Protein 1VYF (pdb70)

Nearest PDB structures (foldseek):
  1vyg-assembly1_A  TM=1.004E+00  e=2.867E-21  Schistosoma mansoni
  7e25-assembly1_A  TM=9.557E-01  e=7.369E-14  Homo sapiens
  8wkh-assembly1_A  TM=9.764E-01  e=1.426E-13  Blomia tropicalis
  7nrw-assembly1_A  TM=9.590E-01  e=6.218E-13  Homo sapiens
  5bvt-assembly1_A  TM=9.496E-01  e=1.015E-11  Pygoscelis papua

Sequence (135 aa):
GSMSSFLGKWKLSESHNFDAVMSKLGVSWATRQIGNTVTPTVTFTMDGDKMTMLTESTFKNLSCTFKFGEEFDEKTSDGRNVKSVVEKNSESKLTQTQVDPKNTTVIVREVDGDTMKTTVTVGDVTAIRNYKRLS

CATH classification: 2.40.128.20

Solvent-accessible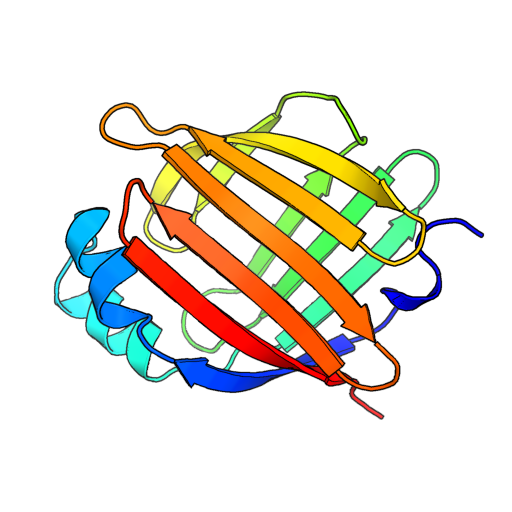 surface area: 7284 Å² total; per-residue (Å²): 108,48,0,66,39,0,69,33,102,0,96,16,50,105,59,126,72,44,52,39,0,8,54,89,20,60,20,64,167,68,32,37,65,60,21,71,97,32,73,12,24,6,22,3,61,43,94,68,107,71,0,32,25,59,32,67,25,135,74,79,103,60,74,21,62,8,70,50,46,78,108,33,130,31,132,10,52,45,37,47,109,7,96,1,35,2,87,93,83,46,89,39,67,2,24,6,38,14,47,12,137,180,37,58,4,45,15,33,25,62,11,115,50,100,54,1,92,6,30,12,34,1,71,138,29,56,0,66,20,36,17,129,81,75,168

Structure (mmCIF, N/CA/C/O backbone):
data_1VYF
#
_entry.id   1VYF
#
_cell.length_a   43.261
_cell.length_b   92.395
_cell.length_c   36.225
_cell.angle_alpha   90.00
_cell.angle_beta   90.00
_cell.angle_gamma   90.00
#
_symmetry.space_group_name_H-M   'P 21 21 2'
#
loop_
_entity.id
_entity.type
_entity.pdbx_description
1 polymer '14 KDA FATTY ACID BINDING PROTEIN'
2 non-polymer 'OLEIC ACID'
3 water water
#
loop_
_atom_site.group_PDB
_atom_site.id
_atom_site.type_symbol
_atom_site.label_atom_id
_atom_site.label_alt_id
_atom_site.label_comp_id
_atom_site.label_asym_id
_atom_site.label_entity_id
_atom_site.label_seq_id
_atom_site.pdbx_PDB_ins_code
_atom_site.Cartn_x
_atom_site.Cartn_y
_atom_site.Cartn_z
_atom_site.occupancy
_atom_site.B_iso_or_equiv
_atom_site.auth_seq_id
_atom_site.auth_comp_id
_atom_site.auth_asym_id
_atom_site.auth_atom_id
_atom_site.pdbx_PDB_model_num
ATOM 1 N N . GLY A 1 1 ? 39.713 39.849 10.922 1.00 55.55 -1 GLY A N 1
ATOM 2 C CA . GLY A 1 1 ? 38.621 40.028 11.928 1.00 55.62 -1 GLY A CA 1
ATOM 3 C C . GLY A 1 1 ? 37.780 38.777 12.063 1.00 55.43 -1 GLY A C 1
ATOM 4 O O . GLY A 1 1 ? 37.937 37.829 11.287 1.00 56.13 -1 GLY A O 1
ATOM 5 N N . SER A 1 2 ? 36.884 38.757 13.044 1.00 54.77 0 SER A N 1
ATOM 6 C CA . SER A 1 2 ? 36.110 37.553 13.288 1.00 54.17 0 SER A CA 1
ATOM 7 C C . SER A 1 2 ? 34.911 37.441 12.338 1.00 52.85 0 SER A C 1
ATOM 8 O O . SER A 1 2 ? 34.373 38.452 11.854 1.00 52.92 0 SER A O 1
ATOM 11 N N . MET A 1 3 ? 34.548 36.197 12.035 1.00 51.30 1 MET A N 1
ATOM 12 C CA . MET A 1 3 ? 33.465 35.891 11.092 1.00 49.83 1 MET A CA 1
ATOM 13 C C . MET A 1 3 ? 33.655 36.525 9.716 1.00 47.77 1 MET A C 1
ATOM 14 O O . MET A 1 3 ? 32.690 36.704 8.982 1.00 47.38 1 MET A O 1
ATOM 19 N N . SER A 1 4 ? 34.896 36.837 9.353 1.00 45.51 2 SER A N 1
ATOM 20 C CA . SER A 1 4 ? 35.171 37.576 8.127 1.00 43.71 2 SER A CA 1
ATOM 21 C C . SER A 1 4 ? 34.615 36.926 6.847 1.00 41.65 2 SER A C 1
ATOM 22 O O . SER A 1 4 ? 34.320 37.624 5.868 1.00 40.58 2 SER A O 1
ATOM 25 N N . SER A 1 5 ? 34.482 35.598 6.834 1.00 39.38 3 SER A N 1
ATOM 26 C CA . SER A 1 5 ? 33.969 34.917 5.639 1.00 37.59 3 SER A CA 1
ATOM 27 C C . SER A 1 5 ? 32.466 35.158 5.433 1.00 35.58 3 SER A C 1
ATOM 28 O O . SER A 1 5 ? 31.967 34.986 4.321 1.00 35.93 3 SER A O 1
ATOM 31 N N . PHE A 1 6 ? 31.758 35.547 6.488 1.00 33.19 4 PHE A N 1
ATOM 32 C CA . PHE A 1 6 ? 30.320 35.888 6.391 1.00 32.94 4 PHE A CA 1
ATOM 33 C C . PHE A 1 6 ? 30.020 37.250 5.810 1.00 32.37 4 PHE A C 1
ATOM 34 O O . PHE A 1 6 ? 28.906 37.506 5.377 1.00 31.76 4 PHE A O 1
ATOM 42 N N . LEU A 1 7 ? 30.997 38.161 5.872 1.00 33.24 5 LEU A N 1
ATOM 43 C CA . LEU A 1 7 ? 30.763 39.573 5.584 1.00 33.19 5 LEU A CA 1
ATOM 44 C C . LEU A 1 7 ? 30.443 39.822 4.143 1.00 33.15 5 LEU A C 1
ATOM 45 O O . LEU A 1 7 ? 31.103 39.322 3.264 1.00 32.89 5 LEU A O 1
ATOM 50 N N . GLY A 1 8 ? 29.421 40.634 3.910 1.00 33.27 6 GLY A N 1
ATOM 51 C CA . GLY A 1 8 ? 28.957 40.927 2.576 1.00 32.42 6 GLY A CA 1
ATOM 52 C C . GLY A 1 8 ? 27.507 40.489 2.382 1.00 32.09 6 GLY A C 1
ATOM 53 O O . GLY A 1 8 ? 26.748 40.344 3.347 1.00 32.35 6 GLY A O 1
ATOM 54 N N . LYS A 1 9 ? 27.136 40.258 1.136 1.00 31.95 7 LYS A N 1
ATOM 55 C CA . LYS A 1 9 ? 25.759 39.958 0.779 1.00 33.22 7 LYS A CA 1
ATOM 56 C C . LYS A 1 9 ? 25.618 38.588 0.156 1.00 32.74 7 LYS A C 1
ATOM 57 O O . LYS A 1 9 ? 26.523 38.116 -0.553 1.00 33.09 7 LYS A O 1
ATOM 63 N N . TRP A 1 10 ? 24.436 37.998 0.349 1.00 30.81 8 TRP A N 1
ATOM 64 C CA . TRP A 1 10 ? 24.157 36.609 -0.020 1.00 30.05 8 TRP A CA 1
ATOM 65 C C . TRP A 1 10 ? 22.741 36.544 -0.569 1.00 29.49 8 TRP A C 1
ATOM 66 O O . TRP A 1 10 ? 21.893 37.236 -0.064 1.00 29.47 8 TRP A O 1
ATOM 77 N N . LYS A 1 11 ? 22.498 35.766 -1.623 1.00 29.64 9 LYS A N 1
ATOM 78 C CA . LYS A 1 11 ? 21.153 35.624 -2.152 1.00 29.24 9 LYS A CA 1
ATOM 79 C C . LYS A 1 11 ? 20.788 34.141 -2.180 1.00 27.73 9 LYS A C 1
ATOM 80 O O . LYS A 1 11 ? 21.580 33.290 -2.590 1.00 26.57 9 LYS A O 1
ATOM 86 N N . LEU A 1 12 ? 19.587 33.840 -1.703 1.00 26.46 10 LEU A N 1
ATOM 87 C CA . LEU A 1 12 ? 19.058 32.479 -1.720 1.00 26.21 10 LEU A CA 1
ATOM 88 C C . LEU A 1 12 ? 19.060 31.934 -3.124 1.00 27.70 10 LEU A C 1
ATOM 89 O O . LEU A 1 12 ? 18.470 32.578 -3.997 1.00 26.59 10 LEU A O 1
ATOM 94 N N . S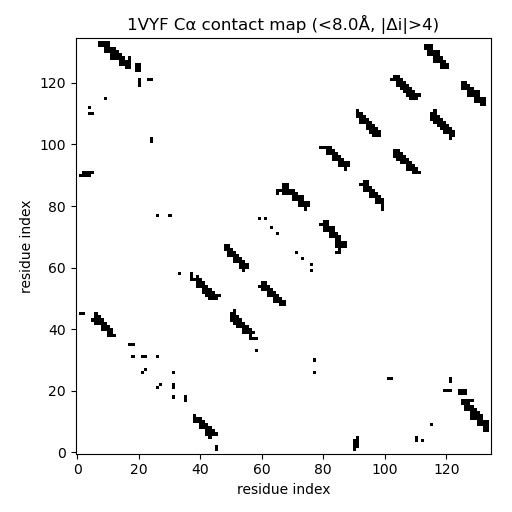ER A 1 13 ? 19.693 30.770 -3.296 1.00 28.19 11 SER A N 1
ATOM 95 C CA . SER A 1 13 ? 19.760 30.029 -4.585 1.00 29.86 11 SER A CA 1
ATOM 96 C C . SER A 1 13 ? 18.943 28.769 -4.647 1.00 30.09 11 SER A C 1
ATOM 97 O O . SER A 1 13 ? 18.378 28.456 -5.712 1.00 28.91 11 SER A O 1
ATOM 100 N N . GLU A 1 14 ? 18.859 28.036 -3.529 1.00 28.52 12 GLU A N 1
ATOM 101 C CA . GLU A 1 14 ? 18.093 26.796 -3.462 1.00 28.81 12 GLU A CA 1
ATOM 102 C C . GLU A 1 14 ? 17.529 26.528 -2.083 1.00 28.22 12 GLU A C 1
ATOM 103 O O . GLU A 1 14 ? 18.188 26.809 -1.068 1.00 26.95 12 GLU A O 1
ATOM 109 N N . SER A 1 15 ? 16.368 25.887 -2.064 1.00 26.91 13 SER A N 1
ATOM 110 C CA . SER A 1 15 ? 15.702 25.534 -0.832 1.00 27.22 13 SER A CA 1
ATOM 111 C C . SER A 1 15 ? 15.193 24.086 -0.919 1.00 27.08 13 SER A C 1
ATOM 112 O O . SER A 1 15 ? 14.534 23.723 -1.889 1.00 27.64 13 SER A O 1
ATOM 115 N N . HIS A 1 16 ? 15.471 23.290 0.093 1.00 25.90 14 HIS A N 1
ATOM 116 C CA . HIS A 1 16 ? 15.061 21.889 0.168 1.00 26.50 14 HIS A CA 1
ATOM 117 C C . HIS A 1 16 ? 14.317 21.580 1.456 1.00 26.76 14 HIS A C 1
ATOM 118 O O . HIS A 1 16 ? 14.818 21.808 2.558 1.00 26.07 14 HIS A O 1
ATOM 131 N N . ASN A 1 17 ? 13.101 21.073 1.313 1.00 26.71 15 ASN A N 1
ATOM 132 C CA . ASN A 1 17 ? 12.270 20.667 2.460 1.00 26.49 15 ASN A CA 1
ATOM 133 C C . ASN A 1 17 ? 11.779 21.777 3.403 1.00 26.26 15 ASN A C 1
ATOM 134 O O . ASN A 1 17 ? 11.451 21.494 4.561 1.00 26.34 15 ASN A O 1
ATOM 139 N N . PHE A 1 18 ? 11.712 23.006 2.913 1.00 25.93 16 PHE A N 1
ATOM 140 C CA . PHE A 1 18 ? 11.374 24.144 3.770 1.00 27.45 16 PHE A CA 1
ATOM 141 C C . PHE A 1 18 ? 9.895 24.171 4.161 1.00 28.85 16 PHE A C 1
ATOM 142 O O . PHE A 1 18 ? 9.575 24.588 5.277 1.00 28.14 16 PHE A O 1
ATOM 150 N N . ASP A 1 19 ? 8.998 23.715 3.291 1.00 28.92 17 ASP A N 1
ATOM 151 C CA . ASP A 1 19 ? 7.591 23.692 3.687 1.00 31.34 17 ASP A CA 1
ATOM 152 C C . ASP A 1 19 ? 7.317 22.793 4.895 1.00 31.50 17 ASP A C 1
ATOM 153 O O . ASP A 1 19 ? 6.467 23.118 5.726 1.00 31.83 17 ASP A O 1
ATOM 158 N N . ALA A 1 20 ? 8.031 21.680 5.008 1.00 31.40 18 ALA A N 1
ATOM 159 C CA . ALA A 1 20 ? 7.899 20.799 6.174 1.00 31.43 18 ALA A CA 1
ATOM 160 C C . ALA A 1 20 ? 8.218 21.551 7.482 1.00 32.63 18 ALA A C 1
ATOM 161 O O . ALA A 1 20 ? 7.633 21.257 8.544 1.00 33.20 18 ALA A O 1
ATOM 163 N N . VAL A 1 21 ? 9.138 22.507 7.437 1.00 32.52 19 VAL A N 1
ATOM 164 C CA . VAL A 1 21 ? 9.502 23.1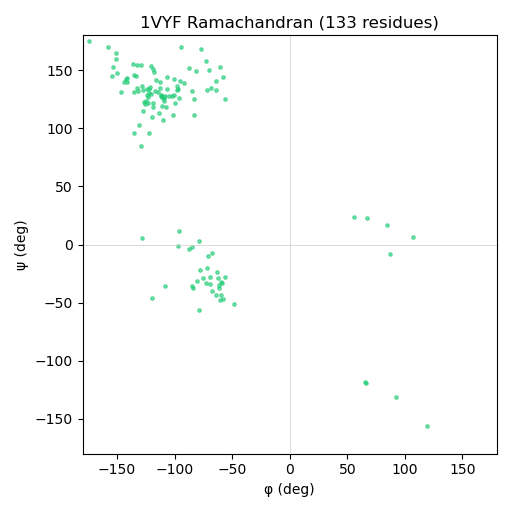80 8.695 1.00 32.95 19 VAL A CA 1
ATOM 165 C C . VAL A 1 21 ? 8.558 24.298 9.017 1.00 32.51 19 VAL A C 1
ATOM 166 O O . VAL A 1 21 ? 8.209 24.470 10.179 1.00 33.48 19 VAL A O 1
ATOM 170 N N . MET A 1 22 ? 8.079 25.043 8.038 1.00 32.86 20 MET A N 1
ATOM 171 C CA . MET A 1 22 ? 7.135 26.090 8.446 1.00 33.57 20 MET A CA 1
ATOM 172 C C . MET A 1 22 ? 5.783 25.566 8.783 1.00 33.93 20 MET A C 1
ATOM 173 O O . MET A 1 22 ? 5.064 26.215 9.489 1.00 33.39 20 MET A O 1
ATOM 182 N N . SER A 1 23 ? 5.425 24.459 8.147 1.00 35.48 21 SER A N 1
ATOM 183 C CA . SER A 1 23 ? 4.182 23.781 8.421 1.00 36.53 21 SER A CA 1
ATOM 184 C C . SER A 1 23 ? 4.195 23.357 9.884 1.00 36.72 21 SER A C 1
ATOM 185 O O . SER A 1 23 ? 3.223 23.587 10.628 1.00 37.40 21 SER A O 1
ATOM 188 N N . LYS A 1 24 ? 5.306 22.753 10.291 1.00 36.40 22 LYS A N 1
ATOM 189 C CA . LYS A 1 24 ? 5.521 22.331 11.673 1.00 36.54 22 LYS A CA 1
ATOM 190 C C . LYS A 1 24 ? 5.498 23.491 12.678 1.00 35.87 22 LYS A C 1
ATOM 191 O O . LYS A 1 24 ? 4.970 23.348 13.779 1.00 36.31 22 LYS A O 1
ATOM 197 N N . LEU A 1 25 ? 6.047 24.639 12.285 1.00 34.98 23 LEU A N 1
ATOM 198 C CA . LEU A 1 25 ? 6.068 25.852 13.104 1.00 35.36 23 LEU A CA 1
ATOM 199 C C . LEU A 1 25 ? 4.719 26.539 13.266 1.00 36.11 23 LEU A C 1
ATOM 200 O O . LEU A 1 25 ? 4.604 27.512 14.039 1.00 36.83 23 LEU A O 1
ATOM 205 N N . GLY A 1 26 ? 3.739 26.091 12.490 1.00 36.03 24 GLY A N 1
ATOM 206 C CA . GLY A 1 26 ? 2.387 26.606 12.538 1.00 36.22 24 GLY A CA 1
ATOM 207 C C . GLY A 1 26 ? 2.177 27.852 11.696 1.00 36.26 24 GLY A C 1
ATOM 208 O O . GLY A 1 26 ? 1.188 28.575 11.925 1.00 36.21 24 GLY A O 1
ATOM 209 N N . VAL A 1 27 ? 3.098 28.138 10.764 1.00 35.04 25 VAL A N 1
ATOM 210 C CA . VAL A 1 27 ? 3.014 29.320 9.930 1.00 35.07 25 VAL A CA 1
ATOM 211 C C . VAL A 1 27 ? 1.783 29.268 9.046 1.00 35.03 25 VAL A C 1
ATOM 212 O O . VAL A 1 27 ? 1.443 28.222 8.495 1.00 35.54 25 VAL A O 1
ATOM 216 N N . SER A 1 28 ? 1.123 30.407 8.877 1.00 34.81 26 SER A N 1
ATOM 217 C CA . SER A 1 28 ? -0.121 30.446 8.160 1.00 34.88 26 SER A CA 1
ATOM 218 C C . SER A 1 28 ? 0.101 29.971 6.728 1.00 35.45 26 SER A C 1
ATOM 219 O O . SER A 1 28 ? 1.209 30.083 6.181 1.00 33.80 26 SER A O 1
ATOM 222 N N . TRP A 1 29 ? -0.954 29.432 6.139 1.00 35.38 27 TRP A N 1
ATOM 223 C CA . TRP A 1 29 ? -0.938 29.037 4.745 1.00 36.14 27 TRP A CA 1
ATOM 224 C C . TRP A 1 29 ? -0.390 30.127 3.837 1.00 36.07 27 TRP A C 1
ATOM 225 O O . TRP A 1 29 ? 0.489 29.851 3.018 1.00 35.26 27 TRP A O 1
ATOM 236 N N . ALA A 1 30 ? -0.921 31.353 3.952 1.00 36.00 28 ALA A N 1
ATOM 237 C CA . ALA A 1 30 ? -0.545 32.432 3.038 1.00 35.65 28 ALA A CA 1
ATOM 238 C C . ALA A 1 30 ? 0.914 32.871 3.214 1.00 35.01 28 ALA A C 1
ATOM 239 O O . ALA A 1 30 ? 1.595 33.156 2.237 1.00 35.56 28 ALA A O 1
ATOM 241 N N . THR A 1 31 ? 1.398 32.942 4.454 1.00 33.72 29 THR A N 1
ATOM 242 C CA . THR A 1 31 ? 2.799 33.272 4.691 1.00 33.25 29 THR A CA 1
ATOM 243 C C . THR A 1 31 ? 3.723 32.126 4.235 1.00 33.02 29 THR A C 1
ATOM 244 O O . THR A 1 31 ? 4.852 32.375 3.783 1.00 32.76 29 THR A O 1
ATOM 248 N N . ARG A 1 32 ? 3.253 30.890 4.378 1.00 31.94 30 ARG A N 1
ATOM 249 C CA . ARG A 1 32 ? 3.994 29.719 3.906 1.00 33.35 30 ARG A CA 1
ATOM 250 C C . ARG A 1 32 ? 4.211 29.822 2.400 1.00 34.01 30 ARG A C 1
ATOM 251 O O . ARG A 1 32 ? 5.336 29.594 1.908 1.00 33.93 30 ARG A O 1
ATOM 259 N N . GLN A 1 33 ? 3.174 30.221 1.660 1.00 35.24 31 GLN A N 1
ATOM 260 C CA . GLN A 1 33 ? 3.306 30.303 0.204 1.00 35.81 31 GLN A CA 1
ATOM 261 C C . GLN A 1 33 ? 4.340 31.356 -0.185 1.00 36.07 31 GLN A C 1
ATOM 262 O O . GLN A 1 33 ? 5.140 31.122 -1.104 1.00 35.70 31 GLN A O 1
ATOM 268 N N . ILE A 1 34 ? 4.300 32.517 0.477 1.00 35.29 32 ILE A N 1
ATOM 269 C CA . ILE A 1 34 ? 5.320 33.557 0.317 1.00 35.04 32 ILE A CA 1
ATOM 270 C C . ILE A 1 34 ? 6.703 33.004 0.651 1.00 34.41 32 ILE A C 1
ATOM 271 O O . ILE A 1 34 ? 7.643 33.200 -0.121 1.00 35.14 32 ILE A O 1
ATOM 276 N N . GLY A 1 35 ? 6.822 32.291 1.762 1.00 33.57 33 GLY A N 1
ATOM 277 C CA . GLY A 1 35 ? 8.080 31.673 2.181 1.00 33.88 33 GLY A CA 1
ATOM 278 C C . GLY A 1 35 ? 8.628 30.629 1.215 1.00 34.63 33 GLY A C 1
ATOM 279 O O . GLY A 1 35 ? 9.864 30.456 1.119 1.00 35.01 33 GLY A O 1
ATOM 280 N N . ASN A 1 36 ? 7.727 29.964 0.474 1.00 33.84 34 ASN A N 1
ATOM 281 C CA . ASN A 1 36 ? 8.134 28.987 -0.551 1.00 35.13 34 ASN A CA 1
ATOM 282 C C . ASN A 1 36 ? 8.473 29.607 -1.927 1.00 35.84 34 ASN A C 1
ATOM 283 O O . ASN A 1 36 ? 8.899 28.884 -2.832 1.00 36.18 34 ASN A O 1
ATOM 288 N N . THR A 1 37 ? 8.317 30.926 -2.061 1.00 36.37 35 THR A N 1
ATOM 289 C CA . THR A 1 37 ? 8.523 31.625 -3.325 1.00 37.88 35 THR A CA 1
ATOM 290 C C . THR A 1 37 ? 9.631 32.695 -3.281 1.00 37.80 35 THR A C 1
ATOM 291 O O . THR A 1 37 ? 10.458 32.751 -4.205 1.00 38.46 35 THR A O 1
ATOM 295 N N . VAL A 1 38 ? 9.653 33.551 -2.251 1.00 36.63 36 VAL A N 1
ATOM 296 C CA . VAL A 1 38 ? 10.598 34.676 -2.255 1.00 36.39 36 VAL A CA 1
ATOM 297 C C . VAL A 1 38 ? 12.017 34.186 -2.076 1.00 35.13 36 VAL A C 1
ATOM 298 O O . VAL A 1 38 ? 12.274 33.179 -1.415 1.00 33.08 36 VAL A O 1
ATOM 302 N N . THR A 1 39 ? 12.932 34.951 -2.658 1.00 35.24 37 THR A N 1
ATOM 303 C CA . THR A 1 39 ? 14.354 34.658 -2.590 1.00 34.76 37 THR A CA 1
ATOM 304 C C . THR A 1 39 ? 15.025 35.877 -1.974 1.00 33.54 37 THR A C 1
ATOM 305 O O . THR A 1 39 ? 15.298 36.881 -2.643 1.00 34.50 37 THR A O 1
ATOM 309 N N . PRO A 1 40 ? 15.239 35.829 -0.665 1.00 30.13 38 PRO A N 1
ATOM 310 C CA . PRO A 1 40 ? 15.810 36.968 0.027 1.00 28.86 38 PRO A CA 1
ATOM 311 C C . PRO A 1 40 ? 17.279 37.170 -0.251 1.00 27.53 38 PRO A C 1
ATOM 312 O O . PRO A 1 40 ? 17.979 36.243 -0.617 1.00 25.91 38 PRO A O 1
ATOM 316 N N . THR A 1 41 ? 17.726 38.395 -0.036 1.00 28.37 39 THR A N 1
ATOM 317 C CA . THR A 1 41 ? 19.123 38.748 0.080 1.00 29.06 39 THR A CA 1
ATOM 318 C C . THR A 1 41 ? 19.484 39.056 1.537 1.00 29.42 39 THR A C 1
ATOM 319 O O . THR A 1 41 ? 18.766 39.747 2.227 1.00 30.68 39 THR A O 1
ATOM 323 N N . VAL A 1 42 ? 20.595 38.500 2.005 1.00 30.07 40 VAL A N 1
ATOM 324 C CA . VAL A 1 42 ? 21.029 38.609 3.398 1.00 30.18 40 VAL A CA 1
ATOM 325 C C . VAL A 1 42 ? 22.415 39.291 3.427 1.00 29.92 40 VAL A C 1
ATOM 326 O O . VAL A 1 42 ? 23.315 38.941 2.696 1.00 29.28 40 VAL A O 1
ATOM 330 N N . THR A 1 43 ? 22.543 40.312 4.250 1.00 29.90 41 THR A N 1
ATOM 331 C CA . THR A 1 43 ? 23.781 41.062 4.386 1.00 29.26 41 THR A CA 1
ATOM 332 C C . THR A 1 43 ? 24.296 40.894 5.811 1.00 29.21 41 THR A C 1
ATOM 333 O O . THR A 1 43 ? 23.567 41.109 6.764 1.00 29.95 41 THR A O 1
ATOM 337 N N . PHE A 1 44 ? 25.572 40.573 5.971 1.00 30.04 42 PHE A N 1
ATOM 338 C CA . PHE A 1 44 ? 26.192 40.525 7.304 1.00 30.41 42 PHE A CA 1
ATOM 339 C C . PHE A 1 44 ? 27.236 41.643 7.424 1.00 31.45 42 PHE A C 1
ATOM 340 O O . PHE A 1 44 ? 28.031 41.842 6.524 1.00 30.44 42 PHE A O 1
ATOM 348 N N . THR A 1 45 ? 27.224 42.345 8.543 1.00 33.33 43 THR A N 1
ATOM 349 C CA . THR A 1 45 ? 28.342 43.231 8.917 1.00 36.26 43 THR A CA 1
ATOM 350 C C . THR A 1 45 ? 28.733 42.886 10.340 1.00 38.03 43 THR A C 1
ATOM 351 O O . THR A 1 45 ? 27.936 42.345 11.102 1.00 38.59 43 THR A O 1
ATOM 355 N N . MET A 1 46 ? 29.986 43.156 10.691 1.00 41.03 44 MET A N 1
ATOM 356 C CA . MET A 1 46 ? 30.500 42.879 12.034 1.00 43.08 44 MET A CA 1
ATOM 357 C C . MET A 1 46 ? 31.114 44.187 12.538 1.00 44.50 44 MET A C 1
ATOM 358 O O . MET A 1 46 ? 32.071 44.694 11.943 1.00 43.94 44 MET A O 1
ATOM 363 N N . ASP A 1 47 ? 30.496 44.732 13.585 1.00 45.61 45 ASP A N 1
ATOM 364 C CA . ASP A 1 47 ? 30.821 46.038 14.141 1.00 46.97 45 ASP A CA 1
ATOM 365 C C . ASP A 1 47 ? 31.025 45.902 15.657 1.00 47.11 45 ASP A C 1
ATOM 366 O O . ASP A 1 47 ? 30.087 46.094 16.442 1.00 48.32 45 ASP A O 1
ATOM 371 N N . GLY A 1 48 ? 32.243 45.530 16.043 0.80 47.37 46 GLY A N 1
ATOM 372 C CA . GLY A 1 48 ? 32.635 45.451 17.437 0.80 47.41 46 GLY A CA 1
ATOM 373 C C . GLY A 1 48 ? 32.404 44.066 17.991 0.80 46.82 46 GLY A C 1
ATOM 374 O O . GLY A 1 48 ? 32.799 43.073 17.372 0.80 47.50 46 GLY A O 1
ATOM 375 N N . ASP A 1 49 ? 31.762 44.012 19.153 0.50 46.07 47 ASP A N 1
ATOM 376 C CA . ASP A 1 49 ? 31.312 42.760 19.752 0.50 45.30 47 ASP A CA 1
ATOM 377 C C . ASP A 1 49 ? 30.017 42.273 19.082 0.50 44.38 47 ASP A C 1
ATOM 378 O O . ASP A 1 49 ? 29.444 41.272 19.497 0.50 43.70 47 ASP A O 1
ATOM 383 N N . LYS A 1 50 ? 29.552 42.991 18.063 1.00 44.20 48 LYS A N 1
ATOM 384 C CA . LYS A 1 50 ? 28.198 42.804 17.538 1.00 43.49 48 LYS A CA 1
ATOM 385 C C . LYS A 1 50 ? 28.205 42.441 16.069 1.00 41.90 48 LYS A C 1
ATOM 386 O O . LYS A 1 50 ? 28.909 43.060 15.289 1.00 42.73 48 LYS A O 1
ATOM 392 N N . MET A 1 51 ? 27.390 41.452 15.696 1.00 40.16 49 MET A N 1
ATOM 393 C CA . MET A 1 51 ? 27.091 41.149 14.304 1.00 38.16 49 MET A CA 1
ATOM 394 C C . MET A 1 51 ? 25.673 41.601 13.981 1.00 36.55 49 MET A C 1
ATOM 395 O O . MET A 1 51 ? 24.780 41.483 14.820 1.00 35.52 49 MET A O 1
ATOM 400 N N . THR A 1 52 ? 25.480 42.089 12.763 1.00 34.95 50 THR A N 1
ATOM 401 C CA . THR A 1 52 ? 24.168 42.452 12.247 1.00 34.90 50 THR A CA 1
ATOM 402 C C . THR A 1 52 ? 23.847 41.702 10.959 1.00 33.53 50 THR A C 1
ATOM 403 O O . THR A 1 52 ? 24.626 41.713 10.011 1.00 31.47 50 THR A O 1
ATOM 407 N N . MET A 1 53 ? 22.684 41.050 10.946 1.00 32.45 51 MET A N 1
ATOM 408 C CA . MET A 1 53 ? 22.180 40.390 9.754 1.00 32.13 51 MET A CA 1
ATOM 409 C C . MET A 1 53 ? 20.946 41.119 9.215 1.00 30.58 51 MET A C 1
ATOM 410 O O . MET A 1 53 ? 19.967 41.243 9.895 1.00 31.13 51 MET A O 1
ATOM 415 N N . LEU A 1 54 ? 20.999 41.618 7.992 1.00 31.15 52 LEU A N 1
ATOM 416 C CA . LEU A 1 54 ? 19.857 42.259 7.349 1.00 30.90 52 LEU A CA 1
ATOM 417 C C . LEU A 1 54 ? 19.283 41.317 6.319 1.00 31.33 52 LEU A C 1
ATOM 418 O O . LEU A 1 54 ? 20.020 40.839 5.465 1.00 32.07 52 LEU A O 1
ATOM 423 N N . THR A 1 55 ? 17.980 41.065 6.385 1.00 31.26 53 THR A N 1
ATOM 424 C CA . THR A 1 55 ? 17.259 40.280 5.376 1.00 30.86 53 THR A CA 1
ATOM 425 C C . THR A 1 55 ? 16.327 41.180 4.559 1.00 31.04 53 THR A C 1
ATOM 426 O O . THR A 1 55 ? 15.516 41.899 5.120 1.00 32.43 53 THR A O 1
ATOM 430 N N . GLU A 1 56 ? 16.447 41.150 3.241 1.00 31.06 54 GLU A N 1
ATOM 431 C CA . GLU A 1 56 ? 15.634 41.966 2.366 1.00 32.45 54 GLU A CA 1
ATOM 432 C C . GLU A 1 56 ? 14.880 41.066 1.395 1.00 32.41 54 GLU A C 1
ATOM 433 O O . GLU A 1 56 ? 15.434 40.129 0.832 1.00 32.87 54 GLU A O 1
ATOM 439 N N . SER A 1 57 ? 13.593 41.336 1.240 1.00 33.27 55 SER A N 1
ATOM 440 C CA . SER A 1 57 ? 12.750 40.602 0.293 1.00 33.91 55 SER A CA 1
ATOM 441 C C . SER A 1 57 ? 11.548 41.463 -0.058 1.00 35.23 55 SER A C 1
ATOM 442 O O . SER A 1 57 ? 11.311 42.492 0.559 1.00 34.63 55 SER A O 1
ATOM 445 N N . THR A 1 58 ? 10.795 41.032 -1.053 1.00 37.32 56 THR A N 1
ATOM 446 C CA . THR A 1 58 ? 9.523 41.690 -1.403 1.00 38.56 56 THR A CA 1
ATOM 447 C C . THR A 1 58 ? 8.514 41.608 -0.276 1.00 39.23 56 THR A C 1
ATOM 448 O O . THR A 1 58 ? 7.601 42.414 -0.203 1.00 41.17 56 THR A O 1
ATOM 452 N N . PHE A 1 59 ? 8.663 40.622 0.594 1.00 40.16 57 PHE A N 1
ATOM 453 C CA . PHE A 1 59 ? 7.728 40.384 1.681 1.00 40.16 57 PHE A CA 1
ATOM 454 C C . PHE A 1 59 ? 7.970 41.349 2.821 1.00 40.34 57 PHE A C 1
ATOM 455 O O . PHE A 1 59 ? 7.079 42.085 3.211 1.00 39.40 57 PHE A O 1
ATOM 463 N N . LYS A 1 60 ? 9.199 41.345 3.327 1.00 40.43 58 LYS A N 1
ATOM 464 C CA . LYS A 1 60 ? 9.591 42.098 4.518 1.00 39.91 58 LYS A CA 1
ATOM 465 C C . LYS A 1 60 ? 11.091 42.386 4.447 1.00 39.08 58 LYS A C 1
ATOM 466 O O . LYS A 1 60 ? 11.856 41.549 3.943 1.00 38.21 58 LYS A O 1
ATOM 472 N N . ASN A 1 61 ? 11.501 43.549 4.953 1.00 37.35 59 ASN A N 1
ATOM 473 C CA . ASN A 1 61 ? 12.913 43.863 5.195 1.00 37.11 59 ASN A CA 1
ATOM 474 C C . ASN A 1 61 ? 13.108 43.944 6.696 1.00 36.14 59 ASN A C 1
ATOM 475 O O . ASN A 1 61 ? 12.401 44.652 7.370 1.00 36.71 59 ASN A O 1
ATOM 480 N N . LEU A 1 62 ? 14.088 43.211 7.197 1.00 35.77 60 LEU A N 1
ATOM 481 C CA . LEU A 1 62 ? 14.205 42.851 8.591 1.00 36.37 60 LEU A CA 1
ATOM 482 C C . LEU A 1 62 ? 15.682 42.829 9.007 1.00 35.81 60 LEU A C 1
ATOM 483 O O . LEU A 1 62 ? 16.508 42.361 8.265 1.00 35.62 60 LEU A O 1
ATOM 488 N N . SER A 1 63 ? 16.008 43.318 10.192 1.00 35.15 61 SER A N 1
ATOM 489 C CA . SER A 1 63 ? 17.382 43.328 10.685 1.00 34.91 61 SER A CA 1
ATOM 490 C C . SER A 1 63 ? 17.457 42.816 12.131 1.00 34.27 61 SER A C 1
ATOM 491 O O . SER A 1 63 ? 16.548 43.063 12.910 1.00 33.18 61 SER A O 1
ATOM 494 N N . CYS A 1 64 ? 18.537 42.113 12.491 1.00 35.44 62 CYS A N 1
ATOM 495 C CA . CYS A 1 64 ? 18.822 41.779 13.898 1.00 36.74 62 CYS A CA 1
ATOM 496 C C . CYS A 1 64 ? 20.300 42.025 14.208 1.00 36.15 62 CYS A C 1
ATOM 497 O O . CYS A 1 64 ? 21.155 41.880 13.347 1.00 34.78 62 CYS A O 1
ATOM 500 N N . THR A 1 65 ? 20.575 42.450 15.437 1.00 36.20 63 THR A N 1
ATOM 501 C CA . THR A 1 65 ? 21.933 42.749 15.891 1.00 37.04 63 THR A CA 1
ATOM 502 C C . THR A 1 65 ? 22.131 41.974 17.197 1.00 37.22 63 THR A C 1
ATOM 503 O O . THR A 1 65 ? 21.223 41.923 18.035 1.00 39.02 63 THR A O 1
ATOM 507 N N . PHE A 1 66 ? 23.290 41.333 17.357 1.00 37.10 64 PHE A N 1
ATOM 508 C CA . PHE A 1 66 ? 23.520 40.457 18.509 1.00 36.48 64 PHE A CA 1
ATOM 509 C C . PHE A 1 66 ? 24.991 40.319 18.884 1.00 37.05 64 PHE A C 1
ATOM 510 O O . PHE A 1 66 ? 25.890 40.463 18.058 1.00 36.24 64 PHE A O 1
ATOM 518 N N . LYS A 1 67 ? 25.200 40.052 20.169 1.00 37.85 65 LYS A N 1
ATOM 519 C CA . LYS A 1 67 ? 26.458 39.536 20.690 1.00 38.44 65 LYS A CA 1
ATOM 520 C C . LYS A 1 67 ? 26.345 38.019 20.775 1.00 37.84 65 LYS A C 1
ATOM 521 O O . LYS A 1 67 ? 25.283 37.498 21.116 1.00 37.46 65 LYS A O 1
ATOM 527 N N . PHE A 1 68 ? 27.416 37.307 20.447 1.00 38.03 66 PHE A N 1
ATOM 528 C CA . PHE A 1 68 ? 27.410 35.844 20.534 1.00 39.08 66 PHE A CA 1
ATOM 529 C C . PHE A 1 68 ? 27.237 35.388 21.995 1.00 40.24 66 PHE A C 1
ATOM 530 O O . PHE A 1 68 ? 27.878 35.946 22.870 1.00 40.85 66 PHE A O 1
ATOM 538 N N . GLY A 1 69 ? 26.337 34.429 22.254 1.00 40.79 67 GLY A N 1
ATOM 539 C CA . GLY A 1 69 ? 26.097 33.876 23.582 1.00 42.24 67 GLY A CA 1
ATOM 540 C C . GLY A 1 69 ? 25.086 34.645 24.411 1.00 43.10 67 GLY A C 1
ATOM 541 O O . GLY A 1 69 ? 24.658 34.184 25.501 1.00 44.68 67 GLY A O 1
ATOM 542 N N . GLU A 1 70 ? 24.680 35.800 23.888 1.00 43.26 68 GLU A N 1
ATOM 543 C CA . GLU A 1 70 ? 23.809 36.736 24.582 1.00 44.65 68 GLU A CA 1
ATOM 544 C C . GLU A 1 70 ? 22.363 36.640 24.094 1.00 44.17 68 GLU A C 1
ATOM 545 O O . GLU A 1 70 ? 22.061 37.021 22.969 1.00 44.75 68 GLU A O 1
ATOM 551 N N . GLU A 1 71 ? 21.476 36.150 24.949 1.00 44.85 69 GLU A N 1
ATOM 552 C CA . GLU A 1 71 ? 20.057 36.034 24.627 1.00 45.26 69 GLU A CA 1
ATOM 553 C C . GLU A 1 71 ? 19.498 37.388 24.266 1.00 44.79 69 GLU A C 1
ATOM 554 O O . GLU A 1 71 ? 19.914 38.411 24.823 1.00 45.01 69 GLU A O 1
ATOM 560 N N . PHE A 1 72 ? 18.574 37.400 23.309 1.00 43.83 70 PHE A N 1
ATOM 561 C CA . PHE A 1 72 ? 17.909 38.615 22.887 1.00 42.86 70 PHE A CA 1
ATOM 562 C C . PHE A 1 72 ? 16.506 38.333 22.360 1.00 42.65 70 PHE A C 1
ATOM 563 O O . PHE A 1 72 ? 16.166 37.203 21.982 1.00 41.85 70 PHE A O 1
ATOM 571 N N . ASP A 1 73 ? 15.683 39.369 22.351 1.00 43.01 71 ASP A N 1
ATOM 572 C CA . ASP A 1 73 ? 14.314 39.245 21.891 1.00 43.16 71 ASP A CA 1
ATOM 573 C C . ASP A 1 73 ? 14.254 39.561 20.399 1.00 42.71 71 ASP A C 1
ATOM 574 O O . ASP A 1 73 ? 14.900 40.493 19.913 1.00 43.02 71 ASP A O 1
ATOM 579 N N . GLU A 1 74 ? 13.457 38.772 19.691 1.00 41.57 72 GLU A N 1
ATOM 580 C CA . GLU A 1 74 ? 13.380 38.801 18.235 1.00 41.34 72 GLU A CA 1
ATOM 581 C C . GLU A 1 74 ? 11.929 38.587 17.845 1.00 40.46 72 GLU A C 1
ATOM 582 O O . GLU A 1 74 ? 11.216 37.834 18.497 1.00 39.42 72 GLU A O 1
ATOM 588 N N . LYS A 1 75 ? 11.488 39.287 16.800 1.00 41.00 73 LYS A N 1
ATOM 589 C CA . LYS A 1 75 ? 10.254 38.954 16.096 1.00 41.37 73 LYS A CA 1
ATOM 590 C C . LYS A 1 75 ? 10.654 38.402 14.714 1.00 40.08 73 LYS A C 1
ATOM 591 O O . LYS A 1 75 ? 11.421 39.042 13.973 1.00 40.63 73 LYS A O 1
ATOM 597 N N . THR A 1 76 ? 10.159 37.207 14.399 1.00 38.16 74 THR A N 1
ATOM 598 C CA . THR A 1 76 ? 10.521 36.515 13.170 1.00 37.47 74 THR A CA 1
ATOM 599 C C . THR A 1 76 ? 9.762 37.153 12.018 1.00 37.50 74 THR A C 1
ATOM 600 O O . THR A 1 76 ? 8.834 37.927 12.239 1.00 37.66 74 THR A O 1
ATOM 604 N N . SER A 1 77 ? 10.142 36.809 10.792 1.00 39.00 75 SER A N 1
ATOM 605 C CA . SER A 1 77 ? 9.482 37.352 9.602 1.00 40.12 75 SER A CA 1
ATOM 606 C C . SER A 1 77 ? 7.986 37.025 9.553 1.00 40.14 75 SER A C 1
ATOM 607 O O . SER A 1 77 ? 7.178 37.800 9.062 1.00 42.21 75 SER A O 1
ATOM 610 N N . ASP A 1 78 ? 7.611 35.879 10.089 1.00 40.13 76 ASP A N 1
ATOM 611 C CA . ASP A 1 78 ? 6.224 35.462 10.065 1.00 39.25 76 ASP A CA 1
ATOM 612 C C . ASP A 1 78 ? 5.400 35.977 11.257 1.00 40.09 76 ASP A C 1
ATOM 613 O O . ASP A 1 78 ? 4.197 35.735 11.324 1.00 39.57 76 ASP A O 1
ATOM 618 N N . GLY A 1 79 ? 6.059 36.662 12.188 1.00 40.77 77 GLY A N 1
ATOM 619 C CA . GLY A 1 79 ? 5.393 37.357 13.280 1.00 41.61 77 GLY A CA 1
ATOM 620 C C . GLY A 1 79 ? 5.481 36.775 14.678 1.00 42.10 77 GLY A C 1
ATOM 621 O O . GLY A 1 79 ? 4.837 37.296 15.590 1.00 42.49 77 GLY A O 1
ATOM 622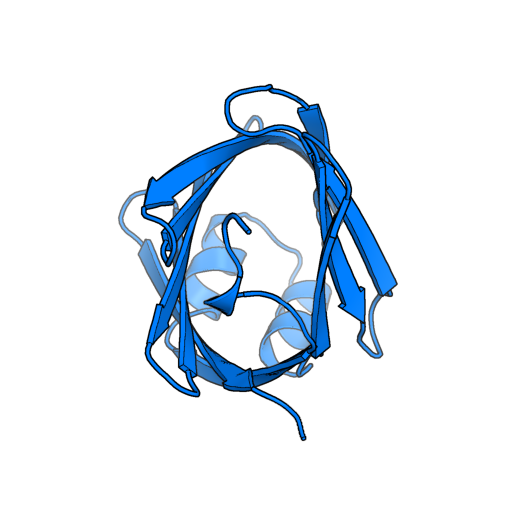 N N . ARG A 1 80 ? 6.269 35.720 14.878 1.00 41.68 78 ARG A N 1
ATOM 623 C CA . ARG A 1 80 ? 6.373 35.091 16.181 1.00 41.15 78 ARG A CA 1
ATOM 624 C C . ARG A 1 80 ? 7.425 35.819 17.036 1.00 41.57 78 ARG A C 1
ATOM 625 O O . ARG A 1 80 ? 8.528 36.112 16.562 1.00 40.74 78 ARG A O 1
ATOM 633 N N . ASN A 1 81 ? 7.065 36.130 18.286 1.00 41.34 79 ASN A N 1
ATOM 634 C CA . ASN A 1 81 ? 8.025 36.640 19.259 1.00 41.47 79 ASN A CA 1
ATOM 635 C C . ASN A 1 81 ? 8.774 35.472 19.886 1.00 40.74 79 ASN A C 1
ATOM 636 O O . ASN A 1 81 ? 8.170 34.523 20.408 1.00 41.45 79 ASN A O 1
ATOM 641 N N . VAL A 1 82 ? 10.089 35.541 19.802 1.00 39.19 80 VAL A N 1
ATOM 642 C CA . VAL A 1 82 ? 10.969 34.452 20.190 1.00 38.57 80 VAL A CA 1
ATOM 643 C C . VAL A 1 82 ? 12.155 35.003 20.988 1.00 38.80 80 VAL A C 1
ATOM 644 O O . VAL A 1 82 ? 12.507 36.188 20.881 1.00 39.68 80 VAL A O 1
ATOM 648 N N . LYS A 1 83 ? 12.733 34.138 21.811 1.00 38.76 81 LYS A N 1
ATOM 649 C CA . LYS A 1 83 ? 13.994 34.391 22.488 1.00 38.97 81 LYS A CA 1
ATOM 650 C C . LYS A 1 83 ? 15.060 33.673 21.696 1.00 37.36 81 LYS A C 1
ATOM 651 O O . LYS A 1 83 ? 14.974 32.444 21.529 1.00 38.04 81 LYS A O 1
ATOM 657 N N . SER A 1 84 ? 16.049 34.421 21.219 1.00 36.09 82 SER A N 1
ATOM 658 C CA . SER A 1 84 ? 17.133 33.867 20.454 1.00 34.82 82 SER A CA 1
ATOM 659 C C . SER A 1 84 ? 18.514 34.082 21.057 1.00 34.93 82 SER A C 1
ATOM 660 O O . SER A 1 84 ? 18.754 35.009 21.811 1.00 35.53 82 SER A O 1
ATOM 663 N N . VAL A 1 85 ? 19.425 33.185 20.731 1.00 34.20 83 VAL A N 1
ATOM 664 C CA . VAL A 1 85 ? 20.838 33.399 20.956 1.00 34.34 83 VAL A CA 1
ATOM 665 C C . VAL A 1 85 ? 21.581 32.821 19.763 1.00 33.97 83 VAL A C 1
ATOM 666 O O . VAL A 1 85 ? 21.162 31.812 19.215 1.00 33.55 83 VAL A O 1
ATOM 670 N N . VAL A 1 86 ? 22.646 33.480 19.367 1.00 34.03 84 VAL A N 1
ATOM 671 C CA . VAL A 1 86 ? 23.490 33.032 18.271 1.00 34.39 84 VAL A CA 1
ATOM 672 C C . VAL A 1 86 ? 24.813 32.643 18.915 1.00 34.95 84 VAL A C 1
ATOM 673 O O . VAL A 1 86 ? 25.361 33.410 19.707 1.00 35.12 84 VAL A O 1
ATOM 677 N N . GLU A 1 87 ? 25.296 31.437 18.623 1.00 35.47 85 GLU A N 1
ATOM 678 C CA . GLU A 1 87 ? 26.576 30.980 19.145 1.00 37.09 85 GLU A CA 1
ATOM 679 C C . GLU A 1 87 ? 27.586 30.825 18.006 1.00 37.20 85 GLU A C 1
ATOM 680 O O . GLU A 1 87 ? 27.233 30.376 16.910 1.00 36.48 85 GLU A O 1
ATOM 686 N N . LYS A 1 88 ? 28.821 31.225 18.268 1.00 37.29 86 LYS A N 1
ATOM 687 C CA . LYS A 1 88 ? 29.933 31.045 17.336 1.00 38.75 86 LYS A CA 1
ATOM 688 C C . LYS A 1 88 ? 30.530 29.625 17.466 1.00 39.24 86 LYS A C 1
ATOM 689 O O . LYS A 1 88 ? 31.133 29.267 18.488 1.00 39.08 86 LYS A O 1
ATOM 695 N N . ASN A 1 89 ? 30.335 28.814 16.430 1.00 37.93 87 ASN A N 1
ATOM 696 C CA . ASN A 1 89 ? 30.921 27.472 16.379 1.00 38.52 87 ASN A CA 1
ATOM 697 C C . ASN A 1 89 ? 32.382 27.495 15.950 1.00 38.47 87 ASN A C 1
ATOM 698 O O . ASN A 1 89 ? 33.180 26.652 16.383 1.00 39.53 87 ASN A O 1
ATOM 703 N N . SER A 1 90 ? 32.711 28.471 15.112 1.00 38.74 88 SER A N 1
ATOM 704 C CA . SER A 1 90 ? 33.990 28.596 14.424 1.00 39.00 88 SER A CA 1
ATOM 705 C C . SER A 1 90 ? 33.979 29.927 13.680 1.00 38.76 88 SER A C 1
ATOM 706 O O . SER A 1 90 ? 32.976 30.600 13.682 1.00 38.61 88 SER A O 1
ATOM 709 N N . GLU A 1 91 ? 35.081 30.321 13.045 1.00 38.52 89 GLU A N 1
ATOM 710 C C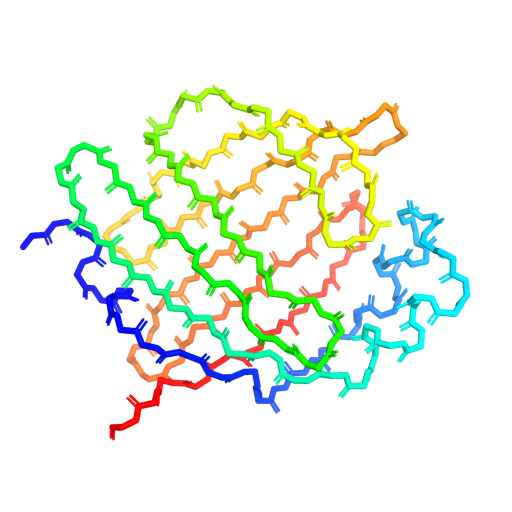A . GLU A 1 91 ? 35.094 31.553 12.250 1.00 39.16 89 GLU A CA 1
ATOM 711 C C . GLU A 1 91 ? 34.206 31.487 10.974 1.00 37.83 89 GLU A C 1
ATOM 712 O O . GLU A 1 91 ? 33.987 32.489 10.300 1.00 38.87 89 GLU A O 1
ATOM 718 N N . SER A 1 92 ? 33.688 30.311 10.682 1.00 36.36 90 SER A N 1
ATOM 719 C CA . SER A 1 92 ? 32.926 30.069 9.455 1.00 35.08 90 SER A CA 1
ATOM 720 C C . SER A 1 92 ? 31.551 29.418 9.742 1.00 33.27 90 SER A C 1
ATOM 721 O O . SER A 1 92 ? 30.821 29.086 8.834 1.00 31.76 90 SER A O 1
ATOM 724 N N . LYS A 1 93 ? 31.180 29.268 11.007 1.00 31.51 91 LYS A N 1
ATOM 725 C CA . LYS A 1 93 ? 29.917 28.638 11.351 1.00 30.95 91 LYS A CA 1
ATOM 726 C C . LYS A 1 93 ? 29.290 29.242 12.609 1.00 31.59 91 LYS A C 1
ATOM 727 O O . LYS A 1 93 ? 29.959 29.374 13.635 1.00 31.07 91 LYS A O 1
ATOM 733 N N . LEU A 1 94 ? 28.003 29.583 12.537 1.00 31.01 92 LEU A N 1
ATOM 734 C CA . LEU A 1 94 ? 27.256 30.005 13.727 1.00 31.85 92 LEU A CA 1
ATOM 735 C C . LEU A 1 94 ? 25.939 29.301 13.800 1.00 31.21 92 LEU A C 1
ATOM 736 O O . LEU A 1 94 ? 25.378 28.873 12.768 1.00 29.94 92 LEU A O 1
ATOM 741 N N . THR A 1 95 ? 25.432 29.170 15.018 1.00 29.99 93 THR A N 1
ATOM 742 C CA . THR A 1 95 ? 24.186 28.476 15.255 1.00 29.60 93 THR A CA 1
ATOM 743 C C . THR A 1 95 ? 23.195 29.382 16.022 1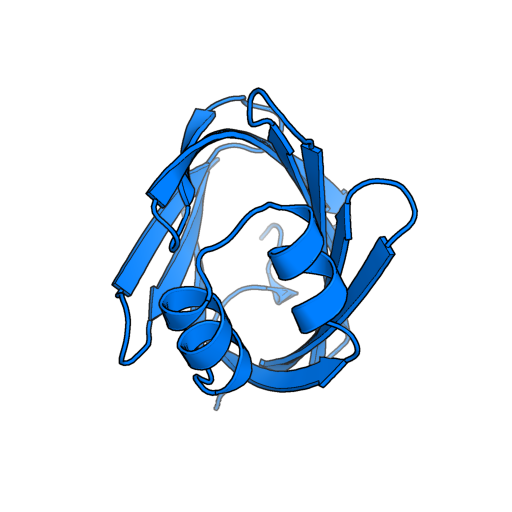.00 30.38 93 THR A C 1
ATOM 744 O O . THR A 1 95 ? 23.523 29.870 17.101 1.00 30.25 93 THR A O 1
ATOM 748 N N . GLN A 1 96 ? 22.006 29.605 15.462 1.00 29.16 94 GLN A N 1
ATOM 749 C CA . GLN A 1 96 ? 20.974 30.430 16.059 1.00 30.07 94 GLN A CA 1
ATOM 750 C C . GLN A 1 96 ? 19.846 29.555 16.558 1.00 31.21 94 GLN A C 1
ATOM 751 O O . GLN A 1 96 ? 19.290 28.731 15.822 1.00 30.33 94 GLN A O 1
ATOM 757 N N . THR A 1 97 ? 19.490 29.745 17.826 1.00 30.57 95 THR A N 1
ATOM 758 C CA . THR A 1 97 ? 18.399 29.025 18.421 1.00 31.42 95 THR A CA 1
ATOM 759 C C . THR A 1 97 ? 17.281 30.037 18.664 1.00 31.67 95 THR A C 1
ATOM 760 O O . THR A 1 97 ? 17.522 31.098 19.230 1.00 32.69 95 THR A O 1
ATOM 764 N N . GLN A 1 98 ? 16.088 29.737 18.186 1.00 31.69 96 GLN A N 1
ATOM 765 C CA . GLN A 1 98 ? 14.917 30.584 18.356 1.00 33.42 96 GLN A CA 1
ATOM 766 C C . GLN A 1 98 ? 13.872 29.802 19.131 1.00 34.73 96 GLN A C 1
ATOM 767 O O . GLN A 1 98 ? 13.384 28.782 18.670 1.00 35.06 96 GLN A O 1
ATOM 773 N N . VAL A 1 99 ? 13.509 30.290 20.306 1.00 36.77 97 VAL A N 1
ATOM 774 C CA . VAL A 1 99 ? 12.556 29.583 21.154 1.00 37.66 97 VAL A CA 1
ATOM 775 C C . VAL A 1 99 ? 11.249 30.367 21.194 1.00 38.73 97 VAL A C 1
ATOM 776 O O . VAL A 1 99 ? 11.202 31.456 21.767 1.00 37.93 97 VAL A O 1
ATOM 780 N N . ASP A 1 100 ? 10.226 29.836 20.511 1.00 40.43 98 ASP A N 1
ATOM 781 C CA . ASP A 1 100 ? 8.829 30.208 20.752 1.00 42.00 98 ASP A CA 1
ATOM 782 C C . ASP A 1 100 ? 8.159 29.212 21.751 1.00 43.46 98 ASP A C 1
ATOM 783 O O . ASP A 1 100 ? 8.772 28.221 22.161 1.00 43.53 98 ASP A O 1
ATOM 788 N N . PRO A 1 101 ? 6.954 29.518 22.229 1.00 44.99 99 PRO A N 1
ATOM 789 C CA . PRO A 1 101 ? 6.308 28.672 23.252 1.00 44.84 99 PRO A CA 1
ATOM 790 C C . PRO A 1 101 ? 5.875 27.300 22.748 1.00 44.75 99 PRO A C 1
ATOM 791 O O . PRO A 1 101 ? 5.795 26.359 23.550 1.00 46.16 99 PRO A O 1
ATOM 795 N N . LYS A 1 102 ? 5.580 27.197 21.454 1.00 44.04 100 LYS A N 1
ATOM 796 C CA . LYS A 1 102 ? 5.218 25.927 20.841 1.00 43.05 100 LYS A CA 1
ATOM 797 C C . LYS A 1 102 ? 6.454 25.106 20.401 1.00 42.09 100 LYS A C 1
ATOM 798 O O . LYS A 1 102 ? 6.464 23.883 20.550 1.00 41.68 100 LYS A O 1
ATOM 804 N N . ASN A 1 103 ? 7.509 25.776 19.923 1.00 40.29 101 ASN A N 1
ATOM 805 C CA . ASN A 1 103 ? 8.639 25.096 19.277 1.00 39.40 101 ASN A CA 1
ATOM 806 C C . ASN A 1 103 ? 9.973 25.809 19.419 1.00 38.09 101 ASN A C 1
ATOM 807 O O . ASN A 1 103 ? 10.044 26.978 19.768 1.00 38.10 101 ASN A O 1
ATOM 812 N N . THR A 1 104 ? 11.034 25.072 19.126 1.00 36.43 102 THR A N 1
ATOM 813 C CA . THR A 1 104 ? 12.376 25.603 19.077 1.00 35.40 102 THR A CA 1
ATOM 814 C C . THR A 1 104 ? 12.939 25.345 17.684 1.00 33.52 102 THR A C 1
ATOM 815 O O . THR A 1 104 ? 12.816 24.235 17.179 1.00 32.54 102 THR A O 1
ATOM 819 N N . THR A 1 105 ? 13.493 26.393 17.079 1.00 31.41 103 THR A N 1
ATOM 820 C CA . THR A 1 105 ? 14.138 26.335 15.747 1.00 29.84 103 THR A CA 1
ATOM 821 C C . THR A 1 105 ? 15.635 26.529 15.906 1.00 28.77 103 THR A C 1
ATOM 822 O O . THR A 1 105 ? 16.069 27.481 16.533 1.00 28.74 103 THR A O 1
ATOM 826 N N . VAL A 1 106 ? 16.422 25.612 15.352 1.00 27.27 104 VAL A N 1
ATOM 827 C CA . VAL A 1 106 ? 17.859 25.727 15.352 1.00 26.88 104 VAL A CA 1
ATOM 828 C C . VAL A 1 106 ? 18.281 26.032 13.904 1.00 26.46 104 VAL A C 1
ATOM 829 O O . VAL A 1 106 ? 17.888 25.311 12.966 1.00 27.31 104 VAL A O 1
ATOM 833 N N . ILE A 1 107 ? 18.995 27.136 13.730 1.00 26.13 105 ILE A N 1
ATOM 834 C CA . ILE A 1 107 ? 19.469 27.559 12.387 1.00 26.01 105 ILE A CA 1
ATOM 835 C C . ILE A 1 107 ? 20.983 27.624 12.359 1.00 25.99 105 ILE A C 1
ATOM 836 O O . ILE A 1 107 ? 21.616 28.485 12.981 1.00 26.42 105 ILE A O 1
ATOM 841 N N . VAL A 1 108 ? 21.598 26.696 11.652 1.00 25.89 106 VAL A N 1
ATOM 842 C CA . VAL A 1 108 ? 23.032 26.657 11.511 1.00 26.27 106 VAL A CA 1
ATOM 843 C C . VAL A 1 108 ? 23.347 27.321 10.149 1.00 25.91 106 VAL A C 1
ATOM 844 O O . VAL A 1 108 ? 22.670 27.065 9.162 1.00 26.68 106 VAL A O 1
ATOM 848 N N . ARG A 1 109 ? 24.318 28.225 10.144 1.00 25.42 107 ARG A N 1
ATOM 849 C CA . ARG A 1 109 ? 24.808 28.900 8.954 1.00 24.85 107 ARG A CA 1
ATOM 850 C C . ARG A 1 109 ? 26.288 28.645 8.853 1.00 26.15 107 ARG A C 1
ATOM 851 O O . ARG A 1 109 ? 27.059 28.947 9.781 1.00 27.41 107 ARG A O 1
ATOM 859 N N . GLU A 1 110 ? 26.705 28.063 7.746 1.00 25.66 108 GLU A N 1
ATOM 860 C CA . GLU A 1 110 ? 28.094 27.726 7.578 1.00 25.69 108 GLU A CA 1
ATOM 861 C C . GLU A 1 110 ? 28.554 28.214 6.220 1.00 25.54 108 GLU A C 1
ATOM 862 O O . GLU A 1 110 ? 27.895 27.934 5.254 1.00 25.07 108 GLU A O 1
ATOM 873 N N . VAL A 1 111 ? 29.692 28.896 6.173 1.00 25.84 109 VAL A N 1
ATOM 874 C CA . VAL A 1 111 ? 30.219 29.476 4.935 1.00 25.49 109 VAL A CA 1
ATOM 875 C C . VAL A 1 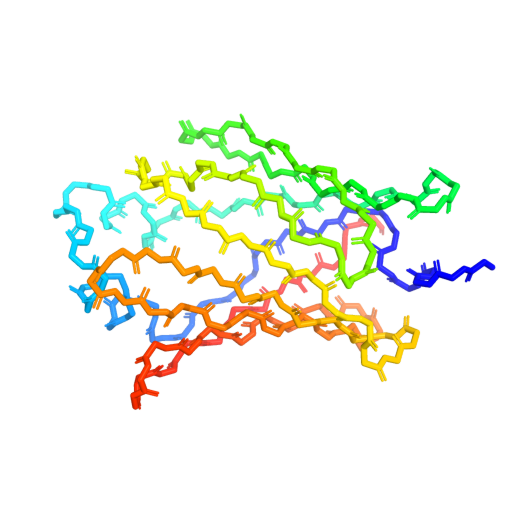111 ? 31.322 28.594 4.433 1.00 26.71 109 VAL A C 1
ATOM 876 O O . VAL A 1 111 ? 32.237 28.234 5.179 1.00 25.54 109 VAL A O 1
ATOM 880 N N . ASP A 1 112 ? 31.216 28.215 3.163 1.00 25.95 110 ASP A N 1
ATOM 881 C CA . ASP A 1 112 ? 32.246 27.444 2.475 1.00 27.08 110 ASP A CA 1
ATOM 882 C C . ASP A 1 112 ? 32.465 28.045 1.116 1.00 27.48 110 ASP A C 1
ATOM 883 O O . ASP A 1 112 ? 31.708 27.792 0.174 1.00 27.46 110 ASP A O 1
ATOM 888 N N . GLY A 1 113 ? 33.472 28.902 1.019 1.00 28.22 111 GLY A N 1
ATOM 889 C CA . GLY A 1 113 ? 33.745 29.573 -0.240 1.00 28.28 111 GLY A CA 1
ATOM 890 C C . GLY A 1 113 ? 32.627 30.517 -0.631 1.00 29.25 111 GLY A C 1
ATOM 891 O O . GLY A 1 113 ? 32.361 31.494 0.086 1.00 29.46 111 GLY A O 1
ATOM 892 N N . ASP A 1 114 ? 32.000 30.258 -1.774 1.00 29.54 112 ASP A N 1
ATOM 893 C CA . ASP A 1 114 ? 30.901 31.086 -2.232 1.00 30.37 112 ASP A CA 1
ATOM 894 C C . ASP A 1 114 ? 29.518 30.588 -1.900 1.00 28.11 112 ASP A C 1
ATOM 895 O O . ASP A 1 114 ? 28.561 31.150 -2.425 1.00 27.36 112 ASP A O 1
ATOM 900 N N . THR A 1 115 ? 29.429 29.584 -1.030 1.00 26.36 113 THR A N 1
ATOM 901 C CA . THR A 1 115 ? 28.157 29.096 -0.478 1.00 25.97 113 THR A CA 1
ATOM 902 C C . THR A 1 115 ? 27.995 29.313 1.013 1.00 26.73 113 THR A C 1
ATOM 903 O O . THR A 1 115 ? 28.858 28.934 1.772 1.00 26.40 113 THR A O 1
ATOM 907 N N . MET A 1 116 ? 26.854 29.866 1.428 1.00 26.22 114 MET A N 1
ATOM 908 C CA . MET A 1 116 ? 26.443 29.791 2.803 1.00 26.92 114 MET A CA 1
ATOM 909 C C . MET A 1 116 ? 25.289 28.815 2.848 1.00 27.15 114 MET A C 1
ATOM 910 O O . MET A 1 116 ? 24.271 29.016 2.168 1.00 25.69 114 MET A O 1
ATOM 915 N N . LYS A 1 117 ? 25.500 27.734 3.584 1.00 26.08 115 LYS A N 1
ATOM 916 C CA . LYS A 1 117 ? 24.501 26.699 3.753 1.00 27.04 115 LYS A CA 1
ATOM 917 C C . LYS A 1 117 ? 23.784 26.996 5.032 1.00 27.30 115 LYS A C 1
ATOM 918 O O . LYS A 1 117 ? 24.411 27.099 6.070 1.00 26.37 115 LYS A O 1
ATOM 924 N N . THR A 1 118 ? 22.473 27.090 4.974 1.00 27.37 116 THR A N 1
ATOM 925 C CA . THR A 1 118 ? 21.669 27.358 6.194 1.00 27.53 116 THR A CA 1
ATOM 926 C C . THR A 1 118 ? 20.819 26.120 6.496 1.00 27.45 116 THR A C 1
ATOM 927 O O . THR A 1 118 ? 19.940 25.782 5.698 1.00 26.63 116 THR A O 1
ATOM 931 N N . THR A 1 119 ? 21.089 25.421 7.605 1.00 27.58 117 THR A N 1
ATOM 932 C CA . THR A 1 119 ? 20.310 24.233 7.957 1.00 26.86 117 THR A CA 1
ATOM 933 C C . THR A 1 119 ? 19.308 24.638 9.013 1.00 28.07 117 THR A C 1
ATOM 934 O O . THR A 1 119 ? 19.693 25.221 10.017 1.00 27.68 117 THR A O 1
ATOM 938 N N . VAL A 1 120 ? 18.033 24.323 8.807 1.00 27.04 118 VAL A N 1
ATOM 939 C CA . VAL A 1 120 ? 16.975 24.734 9.749 1.00 27.01 118 VAL A CA 1
ATOM 940 C C . VAL A 1 120 ? 16.307 23.482 10.301 1.00 26.83 118 VAL A C 1
ATOM 941 O O . VAL A 1 120 ? 15.757 22.687 9.549 1.00 26.59 118 VAL A O 1
ATOM 945 N N . THR A 1 121 ? 16.318 23.303 11.623 1.00 27.40 119 THR A N 1
ATOM 946 C CA . THR A 1 121 ? 15.770 22.081 12.220 1.00 28.04 119 THR A CA 1
ATOM 947 C C . THR A 1 121 ? 14.756 22.445 13.297 1.00 28.62 119 THR A C 1
ATOM 948 O O . THR A 1 121 ? 15.001 23.351 14.066 1.00 27.24 119 THR A O 1
ATOM 952 N N . VAL A 1 122 ? 13.595 21.796 13.265 1.00 29.29 120 VAL A N 1
ATOM 953 C CA . VAL A 1 122 ? 12.541 21.953 14.275 1.00 31.23 120 VAL A CA 1
ATOM 954 C C . VAL A 1 122 ? 12.172 20.504 14.660 1.00 32.06 120 VAL A C 1
ATOM 955 O O . VAL A 1 122 ? 11.513 19.817 13.891 1.00 32.62 120 VAL A O 1
ATOM 959 N N . GLY A 1 123 ? 12.653 20.045 15.807 1.00 33.45 121 GLY A N 1
ATOM 960 C CA . GLY A 1 123 ? 12.456 18.671 16.240 1.00 34.46 121 GLY A CA 1
ATOM 961 C C . GLY A 1 123 ? 13.169 17.713 15.309 1.00 35.44 121 GLY A C 1
ATOM 962 O O . GLY A 1 123 ? 14.385 17.820 15.141 1.00 36.77 121 GLY A O 1
ATOM 963 N N . ASP A 1 124 ? 12.396 16.837 14.656 1.00 36.04 122 ASP A N 1
ATOM 964 C CA . ASP A 1 124 ? 12.938 15.803 13.756 1.00 36.36 122 ASP A CA 1
ATOM 965 C C . ASP A 1 124 ? 12.893 16.237 12.278 1.00 35.33 122 ASP A C 1
ATOM 966 O O . ASP A 1 124 ? 13.362 15.501 11.430 1.00 36.72 122 ASP A O 1
ATOM 975 N N . VAL A 1 125 ? 12.374 17.430 11.978 1.00 33.72 123 VAL A N 1
ATOM 976 C CA . VAL A 1 125 ? 12.283 17.929 10.582 1.00 32.14 123 VAL A CA 1
ATOM 97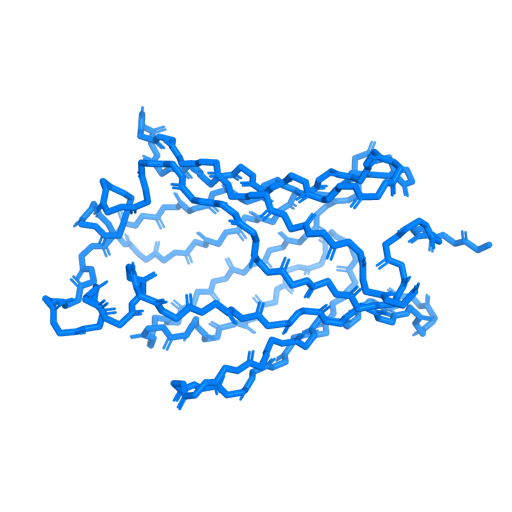7 C C . VAL A 1 125 ? 13.466 18.880 10.261 1.00 31.40 123 VAL A C 1
ATOM 978 O O . VAL A 1 125 ? 13.841 19.750 11.080 1.00 30.18 123 VAL A O 1
ATOM 982 N N . THR A 1 126 ? 14.059 18.715 9.075 1.00 29.83 124 THR A N 1
ATOM 983 C CA . THR A 1 126 ? 15.207 19.526 8.657 1.00 29.17 124 THR A CA 1
ATOM 984 C C . THR A 1 126 ? 15.030 20.070 7.232 1.00 28.20 124 THR A C 1
ATOM 985 O O . THR A 1 126 ? 14.630 19.340 6.325 1.00 26.83 124 THR A O 1
ATOM 989 N N . ALA A 1 127 ? 15.327 21.350 7.066 1.00 26.96 125 ALA A N 1
ATOM 990 C CA . ALA A 1 127 ? 15.404 21.994 5.769 1.00 26.38 125 ALA A CA 1
ATOM 991 C C . ALA A 1 127 ? 16.813 22.511 5.520 1.00 26.79 125 ALA A C 1
ATOM 992 O O . ALA A 1 127 ? 17.527 22.846 6.431 1.00 25.19 125 ALA A O 1
ATOM 994 N N . ILE A 1 128 ? 17.243 22.521 4.258 1.00 26.53 126 ILE A N 1
ATOM 995 C CA . ILE A 1 128 ? 18.538 23.108 3.907 1.00 27.90 126 ILE A CA 1
ATOM 996 C C . ILE A 1 128 ? 18.324 24.173 2.835 1.00 27.17 126 ILE A C 1
ATOM 997 O O . ILE A 1 128 ? 17.678 23.921 1.819 1.00 27.94 126 ILE A O 1
ATOM 1002 N N . ARG A 1 129 ? 18.865 25.363 3.069 1.00 26.73 127 ARG A N 1
ATOM 1003 C CA . ARG A 1 129 ? 18.783 26.477 2.145 1.00 26.59 127 ARG A CA 1
ATOM 1004 C C . ARG A 1 129 ? 20.169 27.014 1.834 1.00 26.88 127 ARG A C 1
ATOM 1005 O O . ARG A 1 129 ? 20.910 27.419 2.725 1.00 24.79 127 ARG A O 1
ATOM 1013 N N . ASN A 1 130 ? 20.520 26.980 0.553 1.00 25.11 128 ASN A N 1
ATOM 1014 C CA . ASN A 1 130 ? 21.829 27.427 0.079 1.00 26.34 128 ASN A CA 1
ATOM 1015 C C . ASN A 1 130 ? 21.735 28.859 -0.438 1.00 26.46 128 ASN A C 1
ATOM 1016 O O . ASN A 1 130 ? 20.831 29.200 -1.203 1.00 27.83 128 ASN A O 1
ATOM 1021 N N . TYR A 1 131 ? 22.684 29.687 -0.028 1.00 26.64 129 TYR A N 1
ATOM 1022 C CA . TYR A 1 131 ? 22.819 31.064 -0.487 1.00 25.37 129 TYR A CA 1
ATOM 1023 C C . TYR A 1 131 ? 24.150 31.192 -1.226 1.00 26.86 129 TYR A C 1
ATOM 1024 O O . TYR A 1 131 ? 25.125 30.577 -0.840 1.00 25.19 129 TYR A O 1
ATOM 1033 N N . LYS A 1 132 ? 24.160 31.964 -2.313 1.00 27.20 130 LYS A N 1
ATOM 1034 C CA . LYS A 1 132 ? 25.367 32.306 -3.052 1.00 27.37 130 LYS A CA 1
ATOM 1035 C C . LYS A 1 132 ? 25.813 33.684 -2.664 1.00 27.59 130 LYS A C 1
ATOM 1036 O O . LYS A 1 132 ? 25.005 34.603 -2.471 1.00 27.63 130 LYS A O 1
ATOM 1047 N N . ARG A 1 133 ? 27.119 33.852 -2.576 1.00 29.54 131 ARG A N 1
ATOM 1048 C CA . ARG A 1 133 ? 27.719 35.145 -2.236 1.00 30.93 131 ARG A CA 1
ATOM 1049 C C . ARG A 1 133 ? 27.549 36.071 -3.457 1.00 33.01 131 ARG A C 1
ATOM 1050 O O . ARG A 1 133 ? 27.829 35.677 -4.575 1.00 34.16 131 ARG A O 1
ATOM 1058 N N . LEU A 1 134 ? 27.094 37.286 -3.233 1.00 34.70 132 LEU A N 1
ATOM 1059 C CA . LEU A 1 134 ? 26.953 38.253 -4.301 1.00 37.42 132 LEU A CA 1
ATOM 1060 C C . LEU A 1 134 ? 28.233 39.065 -4.567 1.00 39.82 132 LEU A C 1
ATOM 1061 O O . LEU A 1 134 ? 29.070 39.305 -3.681 1.00 39.84 132 LEU A O 1
ATOM 1066 N N . SER A 1 135 ? 28.322 39.471 -5.828 1.00 42.76 133 SER A N 1
ATOM 1067 C CA . SER A 1 135 ? 29.410 40.243 -6.430 1.00 44.59 133 SER A CA 1
ATOM 1068 C C . SER A 1 135 ? 30.749 39.539 -6.457 1.00 45.81 133 SER A C 1
ATOM 1069 O O . SER A 1 135 ? 31.101 38.983 -7.509 1.00 47.48 133 SER A O 1
#

Radius of gyration: 14.06 Å; Cα contacts (8 Å, |Δi|>4): 300; chains: 1; bounding box: 40×30×31 Å

Secondary structure (DSSP, 8-state):
-TTGGG-EEEEEEEEESHHHHHHHTT--HHHHHHHTT---EEEEEEETTEEEEEEE-SS--EEEEE-TT--EEEE-TTS-EEEEEEEEEETTEEEEEEE-SS-EEEEEEEEETTEEEEEEEETTEEEEEEEEEP-

Organism: Schistosoma mansoni (NCBI:txid6183)

Foldseek 3Di:
DFLVLQAAKWKWDDKFQPLVVVVVVVQDPVVSVVVVDWIWMWHWDDDPQKIKIWIDTPQDTDMDMDHAPDWDWDQDSSGFIWIKHWHDPDSFKIWMWTDGPSWIWIWIWGDDPQWTWIWIDIPPGIMIIIIGGDD

B-factor: mean 37.53, std 8.77, range [22.42, 83.95]

InterPro domains:
  IPR000463 Cytosolic fatty-acid binding [PR00178] (4-26)
  IPR000463 Cytosolic fatty-acid binding [PR00178] (63-79)
  IPR000463 Cytosolic fatty-acid binding [PR00178] (111-131)
  IPR000463 Cytosolic fatty-acid binding [PS00214] (6-23)
  IPR000566 Lipocalin/cytosolic fatty-acid binding domain [PF00061] (6-131)
  IPR012674 Calycin [G3DSA:2.40.128.20] (1-132)
  IPR012674 Calycin [SSF50814] (1-132)
  IPR031259 Intracellular lipid binding protein [PTHR11955] (1-131)